Protein AF-A0A7W9WWN2-F1 (afdb_monomer)

Foldseek 3Di:
DDPDPPDDPCDQFQQANAAAAWDQDKDKDKDFPQDDDADADDPPPDVVNCPDDDPNNTMGMHIDADAFFKKWKAQPLVRDIWIFGQARVQFTGTDDLPDPDDPPSPDPDCDPVNVVPHDSSSRNTHHDNCPVRTDDMDMDTDRYRDDPVNVVVVD

Solvent-accessible surface area (backbone atoms only — not comparable to full-atom values): 9653 Å² total; per-residue (Å²): 134,83,81,77,79,79,78,73,77,88,66,81,43,50,44,66,70,72,58,55,49,74,44,73,65,64,41,80,47,75,41,47,53,72,57,73,84,74,62,71,61,52,85,90,58,55,81,96,65,68,84,66,90,61,62,69,76,48,28,40,51,23,72,40,71,48,68,57,27,31,41,37,38,37,35,60,72,76,73,40,79,48,29,24,41,27,23,92,87,32,36,34,37,53,49,69,83,83,51,92,67,78,83,62,82,72,84,70,68,89,46,72,70,54,60,76,72,39,65,69,69,58,19,37,31,52,56,38,64,58,58,90,74,54,73,55,74,48,79,48,79,36,80,56,82,79,49,72,73,56,53,67,76,74,113

Radius of gyration: 18.59 Å; Cα contacts (8 Å, |Δi|>4): 237; chains: 1; bounding box: 48×35×61 Å

Nearest PDB structures (foldseek):
  3duz-assembly1_A  TM=4.432E-01  e=3.559E+00  Autographa californica nucleopolyhedrovirus
  7pkz-assembly1_A  TM=3.801E-01  e=4.889E+00  Rattus norvegicus
  6xgq-assembly1_G  TM=1.688E-01  e=6.716E+00  Bacteriophage sp.

Organism: NCBI:txid765414

InterPro domains:
  IPR046864 Toxin VasX, N-terminal region [PF20249] (13-154)

pLDDT: mean 83.87, std 16.39, range [31.25, 96.06]

Secondary structure (DSSP, 8-state):
-------------TTT---SEEE--EEEEEEESSSS-PPPP-TTTTTTT--S---TTTEEEEEEEPPSEEEEEEETTTTEEEEEEE-TT--EEEE-TT-SS---STT----HHHHHHS-TTGGG-EEETTTTT---EEEEEESSPPPHHHHHTT-

Sequence (155 aa):
MNATASQMPQQNCPFCDKHGLPILPVRYTIARADKGNAPALAAPFGADVTSIDLPAKIARYTMRLLRPGYLYVFDEKRNEWRGYIVNTQSYLYAFDIHAKVSGVVGEKEFNNACKAKNDPYLARCITVTDAANATRVWLGFSDTMWTPAVLQRRG

Structure (mmCIF, N/CA/C/O backbone):
data_AF-A0A7W9WWN2-F1
#
_entry.id   AF-A0A7W9WWN2-F1
#
loop_
_atom_site.group_PDB
_atom_site.id
_atom_site.type_symbol
_atom_site.label_atom_id
_atom_site.label_alt_id
_atom_site.label_comp_id
_atom_site.label_asym_id
_atom_site.label_entity_id
_atom_site.label_seq_id
_atom_site.pdbx_PDB_ins_code
_atom_site.Cartn_x
_atom_site.Cartn_y
_atom_site.Cartn_z
_atom_site.occupancy
_atom_site.B_iso_or_equiv
_atom_site.auth_seq_id
_atom_site.auth_comp_id
_atom_site.auth_asym_id
_atom_site.auth_atom_id
_atom_site.pdbx_PDB_model_num
ATOM 1 N N . MET A 1 1 ? 30.015 13.124 35.549 1.00 32.91 1 MET A N 1
ATOM 2 C CA . MET A 1 1 ? 28.598 13.521 35.418 1.00 32.91 1 MET A CA 1
ATOM 3 C C . MET A 1 1 ? 28.004 12.654 34.321 1.00 32.91 1 MET A C 1
ATOM 5 O O . MET A 1 1 ? 28.332 12.861 33.162 1.00 32.91 1 MET A O 1
ATOM 9 N N . ASN A 1 2 ? 27.258 11.610 34.687 1.00 31.25 2 ASN A N 1
ATOM 10 C CA . ASN A 1 2 ? 26.631 10.708 33.721 1.00 31.25 2 ASN A CA 1
ATOM 11 C C . ASN A 1 2 ? 25.331 11.351 33.244 1.00 31.25 2 ASN A C 1
ATOM 13 O O . ASN A 1 2 ? 24.413 11.532 34.040 1.00 31.25 2 ASN A O 1
ATOM 17 N N . ALA A 1 3 ? 25.267 11.711 31.964 1.00 32.00 3 ALA A N 1
ATOM 18 C CA . ALA A 1 3 ? 24.020 12.101 31.331 1.00 32.00 3 ALA A CA 1
ATOM 19 C C . ALA A 1 3 ? 23.145 10.848 31.203 1.00 32.00 3 ALA A C 1
ATOM 21 O O . ALA A 1 3 ? 23.375 9.989 30.351 1.00 32.00 3 ALA A O 1
ATOM 22 N N . THR A 1 4 ? 22.167 10.71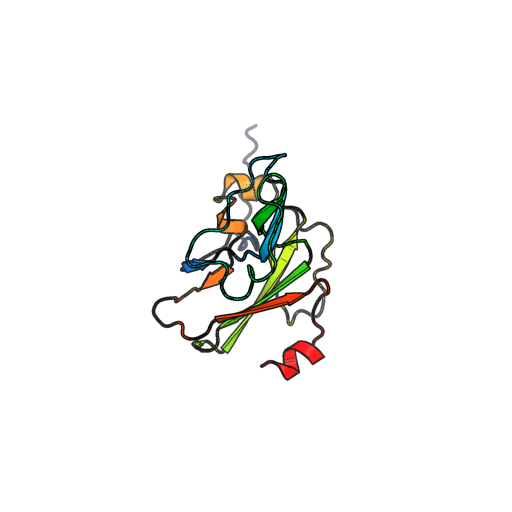9 32.092 1.00 32.41 4 THR A N 1
ATOM 23 C CA . THR A 1 4 ? 21.040 9.809 31.927 1.00 32.41 4 THR A CA 1
ATOM 24 C C . THR A 1 4 ? 20.323 10.190 30.636 1.00 32.41 4 THR A C 1
ATOM 26 O O . THR A 1 4 ? 19.720 11.256 30.535 1.00 32.41 4 THR A O 1
ATOM 29 N N . ALA A 1 5 ? 20.418 9.328 29.623 1.00 35.78 5 ALA A N 1
ATOM 30 C CA . ALA A 1 5 ? 19.579 9.422 28.442 1.00 35.78 5 ALA A CA 1
ATOM 31 C C . ALA A 1 5 ? 18.125 9.254 28.893 1.00 35.78 5 ALA A C 1
ATOM 33 O O . ALA A 1 5 ? 17.700 8.158 29.258 1.00 35.78 5 ALA A O 1
ATOM 34 N N . SER A 1 6 ? 17.382 10.356 28.923 1.00 34.09 6 SER A N 1
ATOM 35 C CA . SER A 1 6 ? 15.959 10.368 29.232 1.00 34.09 6 SER A CA 1
ATOM 36 C C . SER A 1 6 ? 15.227 9.459 28.242 1.00 34.09 6 SER A C 1
ATOM 38 O O . SER A 1 6 ? 15.058 9.806 27.073 1.00 34.09 6 SER A O 1
ATOM 40 N N . GLN A 1 7 ? 14.812 8.274 28.697 1.00 39.44 7 GLN A N 1
ATOM 41 C CA . GLN A 1 7 ? 13.870 7.425 27.976 1.00 39.44 7 GLN A CA 1
ATOM 42 C C . GLN A 1 7 ? 12.564 8.206 27.823 1.00 39.44 7 GLN A C 1
ATOM 44 O O . GLN A 1 7 ? 11.801 8.364 28.773 1.00 39.44 7 GLN A O 1
ATOM 49 N N . MET A 1 8 ? 12.326 8.732 26.619 1.00 33.31 8 MET A N 1
ATOM 50 C CA . MET A 1 8 ? 11.024 9.285 26.266 1.00 33.31 8 MET A CA 1
ATOM 51 C C . MET A 1 8 ? 9.969 8.175 26.413 1.00 33.31 8 MET A C 1
ATOM 53 O O . MET A 1 8 ? 10.198 7.069 25.905 1.00 33.31 8 MET A O 1
ATOM 57 N N . PRO A 1 9 ? 8.833 8.443 27.086 1.00 36.59 9 PRO A N 1
ATOM 58 C CA . PRO A 1 9 ? 7.761 7.471 27.244 1.00 36.59 9 PRO A CA 1
ATOM 59 C C . PRO A 1 9 ? 7.305 6.974 25.872 1.00 36.59 9 PRO A C 1
ATOM 61 O O . PRO A 1 9 ? 7.289 7.727 24.895 1.00 36.59 9 PRO A O 1
ATOM 64 N N . GLN A 1 10 ? 6.992 5.683 25.803 1.00 45.00 10 GLN A N 1
ATOM 65 C CA . GLN A 1 10 ? 6.615 4.938 24.605 1.00 45.00 10 GLN A CA 1
ATOM 66 C C . GLN A 1 10 ? 5.266 5.439 24.066 1.00 45.00 10 GLN A C 1
ATOM 68 O O . GLN A 1 10 ? 4.239 4.800 24.226 1.00 45.00 10 GLN A O 1
ATOM 73 N N . GLN A 1 11 ? 5.266 6.621 23.454 1.00 52.91 11 GLN A N 1
ATOM 74 C CA . GLN A 1 11 ? 4.160 7.096 22.638 1.00 52.91 11 GLN A CA 1
ATOM 75 C C . GLN A 1 11 ? 4.117 6.221 21.384 1.00 52.91 11 GLN A C 1
ATOM 77 O O . GLN A 1 11 ? 5.144 6.079 20.707 1.00 52.91 11 GLN A O 1
ATOM 82 N N . ASN A 1 12 ? 2.967 5.597 21.112 1.00 76.69 12 ASN A N 1
ATOM 83 C CA . ASN A 1 12 ? 2.767 4.692 19.979 1.00 76.69 12 ASN A CA 1
ATOM 84 C C . ASN A 1 12 ? 3.300 5.339 18.697 1.00 76.69 12 ASN A C 1
ATOM 86 O O . ASN A 1 12 ? 2.819 6.379 18.246 1.00 76.69 12 ASN A O 1
ATOM 90 N N . CYS A 1 13 ? 4.358 4.754 18.137 1.00 84.38 13 CYS A N 1
ATOM 91 C CA . CYS A 1 13 ? 5.017 5.305 16.966 1.00 84.38 13 CYS A CA 1
ATOM 92 C C . CYS A 1 13 ? 4.139 5.051 15.731 1.00 84.38 13 CYS A C 1
ATOM 94 O O . CYS A 1 13 ? 3.955 3.887 15.378 1.00 84.38 13 CYS A O 1
ATOM 96 N N . PRO A 1 14 ? 3.692 6.082 14.991 1.00 87.56 14 PRO A N 1
ATOM 97 C CA . PRO A 1 14 ? 2.781 5.887 13.858 1.00 87.56 14 PRO A CA 1
ATOM 98 C C . PRO A 1 14 ? 3.370 5.091 12.681 1.00 87.56 14 PRO A C 1
ATOM 100 O O . PRO A 1 14 ? 2.634 4.672 11.788 1.00 87.56 14 PRO A O 1
ATOM 103 N N . PHE A 1 15 ? 4.691 4.887 12.663 1.00 88.56 15 PHE A N 1
ATOM 104 C CA . PHE A 1 15 ? 5.368 3.991 11.724 1.00 88.56 15 PHE A CA 1
ATOM 105 C C . PHE A 1 15 ? 5.539 2.575 12.267 1.00 88.56 15 PHE A C 1
ATOM 107 O O . PHE A 1 15 ? 5.349 1.609 11.530 1.00 88.56 15 PHE A O 1
ATOM 114 N N . CYS A 1 16 ? 5.969 2.455 13.525 1.00 85.44 16 CYS A N 1
ATOM 115 C CA . CYS A 1 16 ? 6.494 1.202 14.059 1.00 85.44 16 CYS A CA 1
ATOM 116 C C . CYS A 1 16 ? 5.473 0.395 14.855 1.00 85.44 16 CYS A C 1
ATOM 118 O O . CYS A 1 16 ? 5.662 -0.806 15.009 1.00 85.44 16 CYS A O 1
ATOM 120 N N . ASP A 1 17 ? 4.422 1.037 15.356 1.00 85.81 17 ASP A N 1
ATOM 121 C CA . ASP A 1 17 ? 3.392 0.382 16.151 1.00 85.81 17 ASP A CA 1
ATOM 122 C C . ASP A 1 17 ? 2.439 -0.390 15.228 1.00 85.81 17 ASP A C 1
ATOM 124 O O . ASP A 1 17 ? 1.471 0.144 14.683 1.00 85.81 17 ASP A O 1
ATOM 128 N N . LYS A 1 18 ? 2.814 -1.637 14.934 1.00 86.94 18 LYS A N 1
ATOM 129 C CA . LYS A 1 18 ? 2.162 -2.513 13.957 1.00 86.94 18 LYS A CA 1
ATOM 130 C C . LYS A 1 18 ? 1.892 -3.862 14.618 1.00 86.94 18 LYS A C 1
ATOM 132 O O . LYS A 1 18 ? 2.823 -4.540 15.042 1.00 86.94 18 LYS A O 1
ATOM 137 N N . HIS A 1 19 ? 0.624 -4.263 14.662 1.00 88.31 19 HIS A N 1
ATOM 138 C CA . HIS A 1 19 ? 0.176 -5.514 15.282 1.00 88.31 19 HIS A CA 1
ATOM 139 C C . HIS A 1 19 ? -0.790 -6.275 14.377 1.00 88.31 19 HIS A C 1
ATOM 141 O O . HIS A 1 19 ? -1.587 -5.658 13.667 1.00 88.31 19 HIS A O 1
ATOM 147 N N . GLY A 1 20 ? -0.743 -7.606 14.441 1.00 92.19 20 GLY A N 1
ATOM 148 C CA . GLY A 1 20 ? -1.538 -8.506 13.604 1.00 92.19 20 GLY A CA 1
ATOM 149 C C . GLY A 1 20 ? -0.801 -8.949 12.339 1.00 92.19 20 GLY A C 1
ATOM 150 O O . GLY A 1 20 ? 0.427 -8.908 12.283 1.00 92.19 20 GLY A O 1
ATOM 151 N N . LEU A 1 21 ? -1.549 -9.379 11.321 1.00 95.12 21 LEU A N 1
ATOM 152 C CA . LEU A 1 21 ? -0.992 -9.877 10.059 1.00 95.12 21 LEU A CA 1
ATOM 153 C C . LEU A 1 21 ? -0.489 -8.711 9.193 1.00 95.12 21 LEU A C 1
ATOM 155 O O . LEU A 1 21 ? -1.314 -7.896 8.767 1.00 95.12 21 LEU A O 1
ATOM 159 N N . PRO A 1 22 ? 0.817 -8.616 8.887 1.00 94.94 22 PRO A N 1
ATOM 160 C CA . PRO A 1 22 ? 1.321 -7.601 7.975 1.00 94.94 22 PRO A CA 1
ATOM 161 C C . PRO A 1 22 ? 0.953 -7.931 6.526 1.00 94.94 22 PRO A C 1
ATOM 163 O O . PRO A 1 22 ? 1.190 -9.035 6.041 1.00 94.94 22 PRO A O 1
ATOM 166 N N . ILE A 1 23 ? 0.433 -6.937 5.811 1.00 95.44 23 ILE A N 1
ATOM 167 C CA . ILE A 1 23 ? 0.220 -6.985 4.363 1.00 95.44 23 ILE A CA 1
ATOM 168 C C . ILE A 1 23 ? 1.055 -5.867 3.754 1.00 95.44 23 ILE A C 1
ATOM 170 O O . ILE A 1 23 ? 0.906 -4.708 4.144 1.00 95.44 23 ILE A O 1
ATOM 174 N N . LEU A 1 24 ? 1.924 -6.211 2.801 1.00 95.62 24 LEU A N 1
ATOM 175 C CA . LEU A 1 24 ? 2.737 -5.254 2.056 1.00 95.62 24 LEU A CA 1
ATOM 176 C C . LEU A 1 24 ? 1.970 -4.785 0.810 1.00 95.62 24 LEU A C 1
ATOM 178 O O . LEU A 1 24 ? 1.864 -5.549 -0.153 1.00 95.62 24 LEU A O 1
ATOM 182 N N . PRO A 1 25 ? 1.453 -3.544 0.771 1.00 95.62 25 PRO A N 1
ATOM 183 C CA . PRO A 1 25 ? 0.774 -3.045 -0.411 1.00 95.62 25 PRO A CA 1
ATOM 184 C C . PRO A 1 25 ? 1.799 -2.744 -1.505 1.00 95.62 25 PRO A C 1
ATOM 186 O O . PRO A 1 25 ? 2.770 -2.009 -1.304 1.00 95.62 25 PRO A O 1
ATOM 189 N N . VAL A 1 26 ? 1.560 -3.289 -2.690 1.00 94.56 26 VAL A N 1
ATOM 190 C CA . VAL A 1 26 ? 2.387 -3.078 -3.879 1.00 94.56 26 VAL A CA 1
ATOM 191 C C . VAL A 1 26 ? 1.511 -2.701 -5.063 1.00 94.56 26 VAL A C 1
ATOM 193 O O . VAL A 1 26 ? 0.299 -2.903 -5.056 1.00 94.56 26 VAL A O 1
ATOM 196 N N . ARG A 1 27 ? 2.130 -2.134 -6.095 1.00 93.50 27 ARG A N 1
ATOM 197 C CA . ARG A 1 27 ? 1.467 -1.787 -7.353 1.00 93.50 27 ARG A CA 1
ATOM 198 C C . ARG A 1 27 ? 2.169 -2.434 -8.532 1.00 93.50 27 ARG A C 1
ATOM 200 O O . ARG A 1 27 ? 3.399 -2.502 -8.564 1.00 93.50 27 ARG A O 1
ATOM 207 N N . TYR A 1 28 ? 1.388 -2.828 -9.525 1.00 94.94 28 TYR A N 1
ATOM 208 C CA . TYR A 1 28 ? 1.913 -3.290 -10.799 1.00 94.94 28 TYR A CA 1
ATOM 209 C C . TYR A 1 28 ? 2.611 -2.166 -11.563 1.00 94.94 28 TYR A C 1
ATOM 211 O O . TYR A 1 28 ? 2.216 -0.998 -11.507 1.00 94.94 28 TYR A O 1
ATOM 219 N N . THR A 1 29 ? 3.680 -2.519 -12.270 1.00 94.25 29 THR A N 1
ATOM 220 C CA . THR A 1 29 ? 4.418 -1.598 -13.132 1.00 94.25 29 THR A CA 1
ATOM 221 C C . THR A 1 29 ? 5.267 -2.357 -14.153 1.00 94.25 29 THR A C 1
ATOM 223 O O . THR A 1 29 ? 5.353 -3.584 -14.125 1.00 94.25 29 THR A O 1
ATOM 226 N N . ILE A 1 30 ? 5.932 -1.610 -15.030 1.00 94.81 30 ILE A N 1
ATOM 227 C CA . ILE A 1 30 ? 6.917 -2.121 -15.978 1.00 94.81 30 ILE A CA 1
ATOM 228 C C . ILE A 1 30 ? 8.295 -1.648 -15.518 1.00 94.81 30 ILE A C 1
ATOM 230 O O . ILE A 1 30 ? 8.487 -0.483 -15.161 1.00 94.81 30 ILE A O 1
ATOM 234 N N . ALA A 1 31 ? 9.266 -2.552 -15.523 1.00 94.94 31 ALA A N 1
ATOM 235 C CA . ALA A 1 31 ? 10.665 -2.229 -15.298 1.00 94.94 31 ALA A CA 1
ATOM 236 C C . ALA A 1 31 ? 11.501 -2.600 -16.516 1.00 94.94 31 ALA A C 1
ATOM 238 O O . ALA A 1 31 ? 11.151 -3.493 -17.291 1.00 94.94 31 ALA A O 1
ATOM 239 N N . ARG A 1 32 ? 12.639 -1.919 -16.654 1.00 94.69 32 ARG A N 1
ATOM 240 C CA . ARG A 1 32 ? 13.650 -2.315 -17.623 1.00 94.69 32 ARG A CA 1
ATOM 241 C C . ARG A 1 32 ? 14.224 -3.672 -17.233 1.00 94.69 32 ARG A C 1
ATOM 243 O O . ARG A 1 32 ? 14.633 -3.865 -16.093 1.00 94.69 32 ARG A O 1
ATOM 250 N N . ALA A 1 33 ? 14.229 -4.600 -18.181 1.00 91.31 33 ALA A N 1
ATOM 251 C CA . ALA A 1 33 ? 14.814 -5.928 -18.021 1.00 91.31 33 ALA A CA 1
ATOM 252 C C . ALA A 1 33 ? 16.323 -5.932 -18.314 1.00 91.31 33 ALA A C 1
ATOM 254 O O . ALA A 1 33 ? 17.031 -6.808 -17.828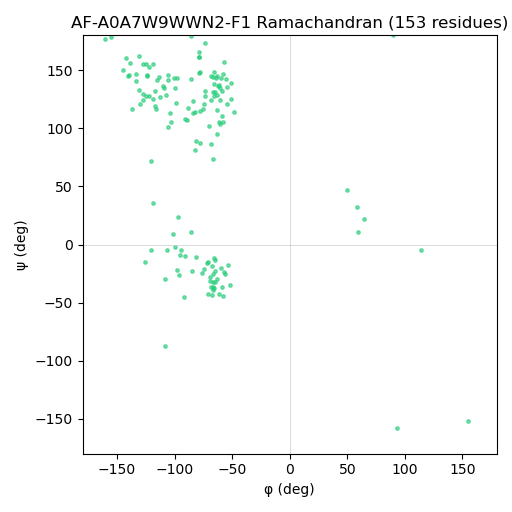 1.00 91.31 33 ALA A O 1
ATOM 255 N N . ASP A 1 34 ? 16.794 -4.949 -19.084 1.00 93.19 34 ASP A N 1
ATOM 256 C CA . ASP A 1 34 ? 18.188 -4.774 -19.500 1.00 93.19 34 ASP A CA 1
ATOM 257 C C . ASP A 1 34 ? 18.978 -3.811 -18.598 1.00 93.19 34 ASP A C 1
ATOM 259 O O . ASP A 1 34 ? 20.194 -3.682 -18.731 1.00 93.19 34 ASP A O 1
ATOM 263 N N . LYS A 1 35 ? 18.292 -3.108 -17.687 1.00 87.50 35 LYS A N 1
ATOM 264 C CA . LYS A 1 35 ? 18.895 -2.186 -16.721 1.00 87.50 35 LYS A CA 1
ATOM 265 C C . LYS A 1 35 ? 18.266 -2.359 -15.343 1.00 87.50 35 LYS A C 1
ATOM 267 O O . LYS A 1 35 ? 17.096 -2.037 -15.143 1.00 87.50 35 LYS A O 1
ATOM 272 N N . GLY A 1 36 ? 19.088 -2.777 -14.384 1.00 85.25 36 GLY A N 1
ATOM 273 C CA . GLY A 1 36 ? 18.695 -2.982 -12.991 1.00 85.25 36 GLY A CA 1
ATOM 274 C C . GLY A 1 36 ? 18.185 -4.394 -12.701 1.00 85.25 36 GLY A C 1
ATOM 275 O O . GLY A 1 36 ? 18.118 -5.247 -13.579 1.00 85.25 36 GLY A O 1
ATOM 276 N N . ASN A 1 37 ? 17.817 -4.623 -11.439 1.00 88.06 37 ASN A N 1
ATOM 277 C CA . ASN A 1 37 ? 17.527 -5.957 -10.901 1.00 88.06 37 ASN A CA 1
ATOM 278 C C . ASN A 1 37 ? 16.083 -6.074 -10.395 1.00 88.06 37 ASN A C 1
ATOM 280 O O . ASN A 1 37 ? 15.822 -6.713 -9.379 1.00 88.06 37 ASN A O 1
ATOM 284 N N . ALA A 1 38 ? 15.133 -5.415 -11.066 1.00 91.25 38 ALA A N 1
ATOM 285 C CA . ALA A 1 38 ? 13.730 -5.539 -10.690 1.00 91.25 38 ALA A CA 1
ATOM 286 C C . ALA A 1 38 ? 13.263 -6.996 -10.889 1.00 91.25 38 ALA A C 1
ATOM 288 O O . ALA A 1 38 ? 13.474 -7.558 -11.977 1.00 91.25 38 ALA A O 1
ATOM 289 N N . PRO A 1 39 ? 12.636 -7.614 -9.871 1.00 92.06 39 PRO A N 1
ATOM 290 C CA . PRO A 1 39 ? 12.175 -8.992 -9.972 1.00 92.06 39 PRO A CA 1
ATOM 291 C C . PRO A 1 39 ? 11.115 -9.106 -11.066 1.00 92.06 39 PRO A C 1
ATOM 293 O O . PRO A 1 39 ? 10.332 -8.179 -11.283 1.00 92.06 39 PRO A O 1
ATOM 296 N N . ALA A 1 40 ? 11.090 -10.230 -11.774 1.00 92.31 40 ALA A N 1
ATOM 297 C CA . ALA A 1 40 ? 9.987 -10.512 -12.680 1.00 92.31 40 ALA A CA 1
ATOM 298 C C . ALA A 1 40 ? 8.692 -10.696 -11.878 1.00 92.31 40 ALA A C 1
ATOM 300 O O . ALA A 1 40 ? 8.718 -11.164 -10.738 1.00 92.31 40 ALA A O 1
ATOM 301 N N . LEU A 1 41 ? 7.565 -10.316 -12.474 1.00 94.25 41 LEU A N 1
ATOM 302 C CA . LEU A 1 41 ? 6.264 -10.657 -11.921 1.00 94.25 41 LEU A CA 1
ATOM 303 C C . LEU A 1 41 ? 6.114 -12.183 -11.864 1.00 94.25 41 LEU A C 1
ATOM 305 O O . LEU A 1 41 ? 6.449 -12.871 -12.825 1.00 94.25 41 LEU A O 1
ATOM 309 N N . ALA A 1 42 ? 5.627 -12.696 -10.738 1.00 90.75 42 ALA A N 1
ATOM 310 C CA . ALA A 1 42 ? 5.456 -14.124 -10.501 1.00 90.75 42 ALA A CA 1
ATOM 311 C C . ALA A 1 42 ? 4.023 -14.424 -10.047 1.00 90.75 42 ALA A C 1
ATOM 313 O O . ALA A 1 42 ? 3.354 -13.557 -9.482 1.00 90.75 42 ALA A O 1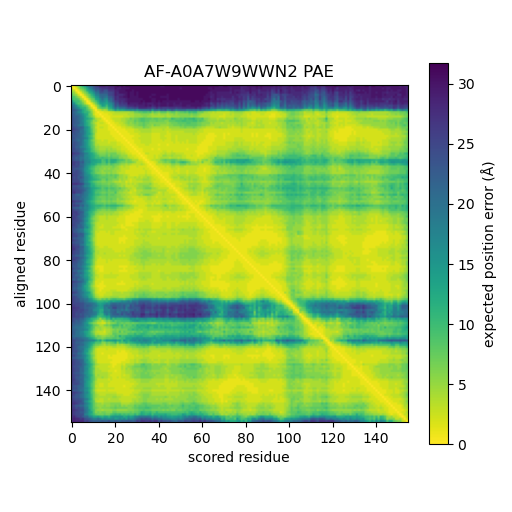
ATOM 314 N N . ALA A 1 43 ? 3.568 -15.657 -10.270 1.00 87.00 43 ALA A N 1
ATOM 315 C CA . ALA A 1 43 ? 2.256 -16.113 -9.821 1.00 87.00 43 ALA A CA 1
ATOM 316 C C . ALA A 1 43 ? 2.101 -15.977 -8.285 1.00 87.00 43 ALA A C 1
ATOM 318 O O . ALA A 1 43 ? 3.086 -16.141 -7.561 1.00 87.00 43 ALA A O 1
ATOM 319 N N . PRO A 1 44 ? 0.889 -15.688 -7.770 1.00 90.62 44 PRO A N 1
ATOM 320 C CA . PRO A 1 44 ? -0.379 -15.547 -8.497 1.00 90.62 44 PRO A CA 1
ATOM 321 C C . PRO A 1 44 ? -0.626 -14.137 -9.074 1.00 90.62 44 PRO A C 1
ATOM 323 O O . PRO A 1 44 ? -1.734 -13.832 -9.507 1.00 90.62 44 PRO A O 1
ATOM 326 N N . PHE A 1 45 ? 0.371 -13.250 -9.065 1.00 90.50 45 PHE A N 1
ATOM 327 C CA . PHE A 1 45 ? 0.209 -11.869 -9.518 1.00 90.50 45 PHE A CA 1
ATOM 328 C C . PHE A 1 45 ? 0.205 -11.761 -11.051 1.00 90.50 45 PHE A C 1
ATOM 330 O O . PHE A 1 45 ? 0.901 -12.507 -11.737 1.00 90.50 45 PHE A O 1
ATOM 337 N N . GLY A 1 46 ? -0.534 -10.784 -11.587 1.00 88.25 46 GLY A N 1
ATOM 338 C CA . GLY A 1 46 ? -0.556 -10.462 -13.022 1.00 88.25 46 GLY A CA 1
ATOM 339 C C . GLY A 1 46 ? -1.871 -10.711 -13.752 1.00 88.25 46 GLY A C 1
ATOM 340 O O . GLY A 1 46 ? -1.974 -10.320 -14.915 1.00 88.25 46 GLY A O 1
ATOM 341 N N . ALA A 1 47 ? -2.875 -11.286 -13.080 1.00 88.50 47 ALA A N 1
ATOM 342 C CA . ALA A 1 47 ? -4.229 -11.399 -13.621 1.00 88.50 47 ALA A CA 1
ATOM 343 C C . ALA A 1 47 ? -4.723 -10.030 -14.118 1.00 88.50 47 ALA A C 1
ATOM 345 O O . ALA A 1 47 ? -4.643 -9.046 -13.385 1.00 88.50 47 ALA A O 1
ATOM 346 N N . ASP A 1 48 ? -5.151 -9.973 -15.380 1.00 87.06 48 ASP A N 1
ATOM 347 C CA . ASP A 1 48 ? -5.630 -8.772 -16.085 1.00 87.06 48 ASP A CA 1
ATOM 348 C C . ASP A 1 48 ? -4.627 -7.605 -16.201 1.00 87.06 48 ASP A C 1
ATOM 350 O O . ASP A 1 48 ? -4.986 -6.506 -16.624 1.00 87.06 48 ASP A O 1
ATOM 354 N N . VAL A 1 49 ? -3.349 -7.826 -15.874 1.00 87.25 49 VAL A N 1
ATOM 355 C CA . VAL A 1 49 ? -2.294 -6.796 -15.935 1.00 87.25 49 VAL A CA 1
ATOM 356 C C . VAL A 1 49 ? -1.310 -7.036 -17.074 1.00 87.25 49 VAL A C 1
ATOM 358 O O . VAL A 1 49 ? -0.748 -6.085 -17.617 1.00 87.25 49 VAL A O 1
ATOM 361 N N . THR A 1 50 ? -1.089 -8.296 -17.447 1.00 88.94 50 THR A N 1
ATOM 362 C CA . THR A 1 50 ? -0.074 -8.686 -18.436 1.00 88.94 50 THR A CA 1
ATOM 363 C C . THR A 1 50 ? -0.641 -8.882 -19.841 1.00 88.94 50 THR A C 1
ATOM 365 O O . THR A 1 50 ? -0.066 -9.621 -20.630 1.00 88.94 50 THR A O 1
ATOM 368 N N . SER A 1 51 ? -1.780 -8.259 -20.152 1.00 88.00 51 SER A N 1
ATOM 369 C CA . SER A 1 51 ? -2.447 -8.374 -21.457 1.00 88.00 51 SER A CA 1
ATOM 370 C C . SER A 1 51 ? -1.725 -7.638 -22.589 1.00 88.00 51 SER A C 1
ATOM 372 O O . SER A 1 51 ? -2.019 -7.885 -23.755 1.00 88.00 51 SER A O 1
ATOM 374 N N . ILE A 1 52 ? -0.798 -6.733 -22.264 1.00 90.69 52 ILE A N 1
ATOM 375 C CA . ILE A 1 52 ? 0.007 -6.006 -23.248 1.00 90.69 52 ILE A CA 1
ATOM 376 C C . ILE A 1 52 ? 1.368 -6.694 -23.365 1.00 90.69 52 ILE A C 1
ATOM 378 O O . ILE A 1 52 ? 2.120 -6.777 -22.392 1.00 90.69 52 ILE A O 1
ATOM 382 N N . ASP A 1 53 ? 1.709 -7.140 -24.571 1.00 92.50 53 ASP A N 1
ATOM 383 C CA . ASP A 1 53 ? 3.015 -7.733 -24.839 1.00 92.50 53 ASP A CA 1
ATOM 384 C C . ASP A 1 53 ? 4.135 -6.705 -24.669 1.00 92.50 53 ASP A C 1
ATOM 386 O O . ASP A 1 53 ? 4.102 -5.594 -25.207 1.00 92.50 53 ASP A O 1
ATOM 390 N N . LEU A 1 54 ? 5.169 -7.095 -23.925 1.00 94.06 54 LEU A N 1
ATOM 391 C CA . LEU A 1 54 ? 6.354 -6.276 -23.715 1.00 94.06 54 LEU A CA 1
ATOM 392 C C . LEU A 1 54 ? 7.530 -6.823 -24.527 1.00 94.06 54 LEU A C 1
ATOM 394 O O . LEU A 1 54 ? 7.706 -8.040 -24.615 1.00 94.06 54 LEU A O 1
ATOM 398 N N . PRO A 1 55 ? 8.421 -5.956 -25.041 1.00 94.88 55 PRO A N 1
ATOM 399 C CA . PRO A 1 55 ? 9.686 -6.398 -25.611 1.00 94.88 55 PRO A CA 1
ATOM 400 C C . PRO A 1 55 ? 10.562 -7.073 -24.539 1.00 94.88 55 PRO A C 1
ATOM 402 O O . PRO A 1 55 ? 11.307 -6.407 -23.816 1.00 94.88 55 PRO A O 1
ATOM 405 N N . ALA A 1 56 ? 10.495 -8.405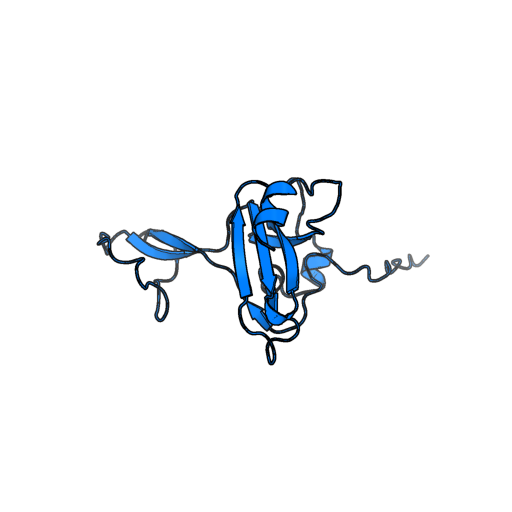 -24.445 1.00 88.38 56 ALA A N 1
ATOM 406 C CA . ALA A 1 56 ? 11.048 -9.193 -23.333 1.00 88.38 56 ALA A CA 1
ATOM 407 C C . ALA A 1 56 ? 12.552 -8.976 -23.072 1.00 88.38 56 ALA A C 1
ATOM 409 O O . ALA A 1 56 ? 13.025 -9.146 -21.949 1.00 88.38 56 ALA A O 1
ATOM 410 N N . LYS A 1 57 ? 13.311 -8.559 -24.097 1.00 91.44 57 LYS A N 1
ATOM 411 C CA . LYS A 1 57 ? 14.743 -8.240 -23.973 1.00 91.44 57 LYS A CA 1
ATOM 412 C C . LYS A 1 57 ? 15.019 -6.975 -23.155 1.00 91.44 57 LYS A C 1
ATOM 414 O O . LYS A 1 57 ? 16.091 -6.870 -22.573 1.00 91.44 57 LYS A O 1
ATOM 419 N N . ILE A 1 58 ? 14.091 -6.017 -23.121 1.00 94.94 58 ILE A N 1
ATOM 420 C CA . ILE A 1 58 ? 14.310 -4.692 -22.513 1.00 94.94 58 ILE A CA 1
ATOM 421 C C . ILE A 1 58 ? 13.266 -4.314 -21.464 1.00 94.94 58 ILE A C 1
ATOM 423 O O . ILE A 1 58 ? 13.517 -3.407 -20.675 1.00 94.94 58 ILE A O 1
ATOM 427 N N . ALA A 1 59 ? 12.125 -5.001 -21.398 1.00 95.38 59 ALA A N 1
ATOM 428 C CA . ALA A 1 59 ? 11.039 -4.685 -20.477 1.00 95.38 59 ALA A CA 1
ATOM 429 C C . ALA A 1 59 ? 10.419 -5.951 -19.873 1.00 95.38 59 ALA A C 1
ATOM 431 O O . ALA A 1 59 ? 10.318 -6.985 -20.528 1.00 95.38 59 ALA A O 1
ATOM 432 N N . ARG A 1 60 ? 9.990 -5.852 -18.612 1.00 94.75 60 ARG A N 1
ATOM 433 C CA . ARG A 1 60 ? 9.212 -6.886 -17.921 1.00 94.75 60 ARG A CA 1
ATOM 434 C C . ARG A 1 60 ? 8.203 -6.257 -16.970 1.00 94.75 60 ARG A C 1
ATOM 436 O O . ARG A 1 60 ? 8.467 -5.198 -16.393 1.00 94.75 60 ARG A O 1
ATOM 443 N N . TYR A 1 61 ? 7.085 -6.938 -16.759 1.00 96.06 61 TYR A N 1
ATOM 444 C CA . TYR A 1 61 ? 6.183 -6.611 -15.664 1.00 96.06 61 TYR A CA 1
ATOM 445 C C . TYR A 1 61 ? 6.827 -6.938 -14.318 1.00 96.06 61 TYR A C 1
ATOM 447 O O . TYR A 1 61 ? 7.588 -7.899 -14.184 1.00 96.06 61 TYR A O 1
ATOM 455 N N . THR A 1 62 ? 6.524 -6.118 -13.320 1.00 95.69 62 THR A N 1
ATOM 456 C CA . THR A 1 62 ? 6.998 -6.272 -11.945 1.00 95.69 62 THR A CA 1
ATOM 457 C C . THR A 1 62 ? 6.034 -5.589 -10.974 1.00 95.69 62 THR A C 1
ATOM 459 O O . THR A 1 62 ? 5.051 -4.960 -11.377 1.00 95.69 62 THR A O 1
ATOM 462 N N . MET A 1 63 ? 6.338 -5.676 -9.684 1.00 95.25 63 MET A N 1
ATOM 463 C CA . MET A 1 63 ? 5.662 -4.936 -8.627 1.00 95.25 63 MET A CA 1
ATOM 464 C C . MET A 1 63 ? 6.620 -3.926 -7.999 1.00 95.25 63 MET A C 1
ATOM 466 O O . MET A 1 63 ? 7.816 -4.175 -7.854 1.00 95.25 63 MET A O 1
ATOM 470 N N . ARG A 1 64 ? 6.093 -2.766 -7.612 1.00 93.50 64 ARG A N 1
ATOM 471 C CA . ARG A 1 64 ? 6.827 -1.749 -6.853 1.00 93.50 64 ARG A CA 1
ATOM 472 C C . ARG A 1 64 ? 6.088 -1.396 -5.579 1.00 93.50 64 ARG A C 1
ATOM 474 O O . ARG A 1 64 ? 4.864 -1.482 -5.512 1.00 93.50 64 ARG A O 1
ATOM 481 N N . LEU A 1 65 ? 6.852 -0.912 -4.609 1.00 94.75 65 LEU A N 1
ATOM 482 C CA . LEU A 1 65 ? 6.304 -0.243 -3.440 1.00 94.75 65 LEU A CA 1
ATOM 483 C C . LEU A 1 65 ? 5.444 0.963 -3.855 1.00 94.75 65 LEU A C 1
ATOM 485 O O . LEU A 1 65 ? 5.588 1.527 -4.954 1.00 94.75 65 LEU A O 1
ATOM 489 N N . LEU A 1 66 ? 4.530 1.346 -2.965 1.00 95.00 66 LEU A N 1
ATOM 490 C CA . LEU A 1 66 ? 3.667 2.503 -3.169 1.00 95.00 66 LEU A CA 1
ATOM 491 C C . LEU A 1 66 ? 4.491 3.786 -3.344 1.00 95.00 66 LEU A C 1
ATOM 493 O O . LEU A 1 66 ? 5.528 3.982 -2.710 1.00 95.00 66 LEU A O 1
ATOM 497 N N . ARG A 1 67 ? 4.015 4.664 -4.228 1.00 93.31 67 ARG A N 1
ATOM 498 C CA . ARG A 1 67 ? 4.556 6.021 -4.381 1.00 93.31 67 ARG A CA 1
ATOM 499 C C . ARG A 1 67 ? 4.021 6.934 -3.266 1.00 93.31 67 ARG A C 1
ATOM 501 O O . ARG A 1 67 ? 3.013 6.567 -2.661 1.00 93.31 67 ARG A O 1
ATOM 508 N N . PRO A 1 68 ? 4.619 8.119 -3.049 1.00 94.19 68 PRO A N 1
ATOM 509 C CA . PRO A 1 68 ? 4.071 9.107 -2.129 1.00 94.19 68 PRO A CA 1
ATOM 510 C C . PRO A 1 68 ? 2.596 9.411 -2.383 1.00 94.19 68 PRO A C 1
ATOM 512 O O . PRO A 1 68 ? 2.175 9.502 -3.540 1.00 94.19 68 PRO A O 1
ATOM 515 N N . GLY A 1 69 ? 1.831 9.548 -1.304 1.00 93.69 69 GLY A N 1
ATOM 516 C CA . GLY A 1 69 ? 0.385 9.750 -1.344 1.00 93.69 69 GLY A CA 1
ATOM 517 C C . GLY A 1 69 ? -0.286 9.273 -0.059 1.00 93.69 69 GLY A C 1
ATOM 518 O O . GLY A 1 69 ? 0.335 9.255 1.003 1.00 93.69 69 GLY A O 1
ATOM 519 N N . TYR A 1 70 ? -1.542 8.857 -0.172 1.00 94.00 70 TYR A N 1
ATOM 520 C CA . TYR A 1 70 ? -2.393 8.441 0.935 1.00 94.00 70 TYR A CA 1
ATOM 521 C C . TYR A 1 70 ? -2.984 7.063 0.650 1.00 94.00 70 TYR A C 1
ATOM 523 O O . TYR A 1 70 ? -3.545 6.823 -0.420 1.00 94.00 70 TYR A O 1
ATOM 531 N N . LEU A 1 71 ? -2.857 6.155 1.613 1.00 95.81 71 LEU A N 1
ATOM 532 C CA . LEU A 1 71 ? -3.474 4.835 1.588 1.00 95.81 71 LEU A CA 1
ATOM 533 C C . LEU A 1 71 ? -4.543 4.766 2.679 1.00 95.81 71 LEU A C 1
ATOM 535 O O . LEU A 1 71 ? -4.262 5.015 3.848 1.00 95.81 71 LEU A O 1
ATOM 539 N N . TYR A 1 72 ? -5.746 4.375 2.290 1.00 95.25 72 TYR A N 1
ATOM 540 C CA . TYR A 1 72 ? -6.887 4.150 3.162 1.00 95.25 72 TYR A CA 1
ATOM 541 C C . TYR A 1 72 ? -7.183 2.659 3.222 1.00 95.25 72 TYR A C 1
ATOM 543 O O . TYR A 1 72 ? -7.162 1.977 2.195 1.00 95.25 72 TYR A O 1
ATOM 551 N N . VAL A 1 73 ? -7.451 2.163 4.424 1.00 95.25 73 VAL A N 1
ATOM 552 C CA . VAL A 1 73 ? -7.801 0.768 4.682 1.00 95.25 73 VAL A CA 1
ATOM 553 C C . VAL A 1 73 ? -9.121 0.739 5.430 1.00 95.25 73 VAL A C 1
ATOM 555 O O . VAL A 1 73 ? -9.244 1.402 6.458 1.00 95.25 73 VAL A O 1
ATOM 558 N N . PHE A 1 74 ? -10.078 -0.036 4.935 1.00 94.00 74 PHE A N 1
ATOM 559 C CA . PHE A 1 74 ? -11.336 -0.296 5.623 1.00 94.00 74 PHE A CA 1
ATOM 560 C C . PHE A 1 74 ? -11.446 -1.781 5.953 1.00 94.00 74 PHE A C 1
ATOM 562 O O . PHE A 1 74 ? -11.421 -2.624 5.054 1.00 94.00 74 PHE A O 1
ATOM 569 N N . ASP A 1 75 ? -11.535 -2.093 7.242 1.00 94.12 75 ASP A N 1
ATOM 570 C CA . ASP A 1 75 ? -11.839 -3.430 7.740 1.00 94.12 75 ASP A CA 1
ATOM 571 C C . ASP A 1 75 ? -13.353 -3.549 7.916 1.00 94.12 75 ASP A C 1
ATOM 573 O O . ASP A 1 75 ? -13.937 -2.950 8.822 1.00 94.12 75 ASP A O 1
ATOM 577 N N . GLU A 1 76 ? -13.992 -4.311 7.032 1.00 93.69 76 GLU A N 1
ATOM 578 C CA . GLU A 1 76 ? -15.448 -4.401 6.982 1.00 93.69 76 GLU A CA 1
ATOM 579 C C . GLU A 1 76 ? -16.033 -5.112 8.204 1.00 93.69 76 GLU A C 1
ATOM 581 O O . GLU A 1 76 ? -17.082 -4.718 8.708 1.00 93.69 76 GLU A O 1
ATOM 586 N N . LYS A 1 77 ? -15.351 -6.143 8.721 1.00 94.12 77 LYS A N 1
ATOM 587 C CA . LYS A 1 77 ? -15.845 -6.901 9.876 1.00 94.12 77 LYS A CA 1
ATOM 588 C C . LYS A 1 77 ? -15.888 -6.030 11.126 1.00 94.12 77 LYS A C 1
ATOM 590 O O . LYS A 1 77 ? -16.790 -6.180 11.950 1.00 94.12 77 LYS A O 1
ATOM 595 N N . ARG A 1 78 ? -14.891 -5.158 11.270 1.00 90.88 78 ARG A N 1
ATOM 596 C CA . ARG A 1 78 ? -14.734 -4.257 12.415 1.00 90.88 78 ARG A CA 1
ATOM 597 C C . ARG A 1 78 ? -15.410 -2.903 12.207 1.00 90.88 78 ARG A C 1
ATOM 599 O O . ARG A 1 78 ? -15.508 -2.144 13.165 1.00 90.88 78 ARG A O 1
ATOM 606 N N . ASN A 1 79 ? -15.869 -2.618 10.987 1.00 90.94 79 ASN A N 1
ATOM 607 C CA . ASN A 1 79 ? -16.343 -1.304 10.560 1.00 90.94 79 ASN A CA 1
ATOM 608 C C . ASN A 1 79 ? -15.336 -0.191 10.913 1.00 90.94 79 ASN A C 1
ATOM 610 O O . ASN A 1 79 ? -15.683 0.830 11.505 1.00 90.94 79 ASN A O 1
ATOM 614 N N . GLU A 1 80 ? -14.061 -0.433 10.606 1.00 89.94 80 GLU A N 1
ATOM 615 C CA . GLU A 1 80 ? -12.950 0.401 11.064 1.00 89.94 80 GLU A CA 1
ATOM 616 C C . GLU A 1 80 ? -12.150 0.937 9.878 1.00 89.94 80 GLU A C 1
ATOM 618 O O . GLU A 1 80 ? -11.676 0.179 9.028 1.00 89.94 80 GLU A O 1
ATOM 623 N N . TRP A 1 81 ? -11.955 2.254 9.851 1.00 90.94 81 TRP A N 1
ATOM 624 C CA . TRP A 1 81 ? -11.098 2.910 8.876 1.00 90.94 81 TRP A CA 1
ATOM 625 C C . TRP A 1 81 ? -9.729 3.255 9.455 1.00 90.94 81 TRP A C 1
ATOM 627 O O . TRP A 1 81 ? -9.606 3.713 10.589 1.00 90.94 81 TRP A O 1
ATOM 637 N N . ARG A 1 82 ? -8.693 3.121 8.626 1.00 91.94 82 ARG A N 1
ATOM 638 C CA . ARG A 1 82 ? -7.325 3.555 8.925 1.00 91.94 82 ARG A CA 1
ATOM 639 C C . ARG A 1 82 ? -6.732 4.317 7.749 1.00 91.94 82 ARG A C 1
ATOM 641 O O . ARG A 1 82 ? -6.934 3.945 6.594 1.00 91.94 82 ARG A O 1
ATOM 648 N N . GLY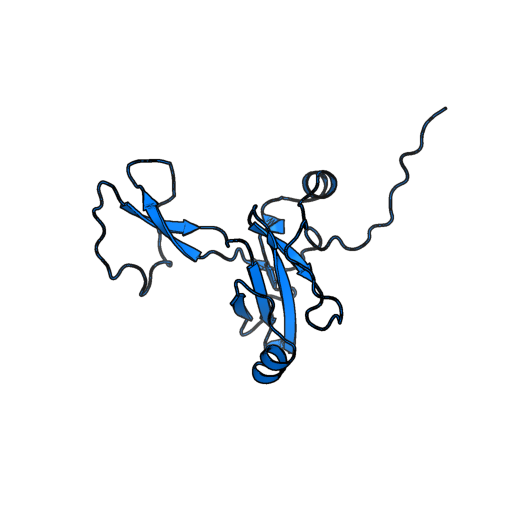 A 1 83 ? -5.982 5.372 8.054 1.00 92.81 83 GLY A N 1
ATOM 649 C CA . GLY A 1 83 ? -5.280 6.195 7.075 1.00 92.81 83 GLY A CA 1
ATOM 650 C C . GLY A 1 83 ? -3.772 6.104 7.236 1.00 92.81 83 GLY A C 1
ATOM 651 O O . GLY A 1 83 ? -3.254 6.076 8.353 1.00 92.81 83 GLY A O 1
ATOM 652 N N . TYR A 1 84 ? -3.063 6.095 6.111 1.00 93.81 84 TYR A N 1
ATOM 653 C CA . TYR A 1 84 ? -1.609 6.141 6.062 1.00 93.81 84 TYR A CA 1
ATOM 654 C C . TYR A 1 84 ? -1.123 7.200 5.076 1.00 93.81 84 TYR A C 1
ATOM 656 O O . TYR A 1 84 ? -1.573 7.235 3.932 1.00 93.81 84 TYR A O 1
ATOM 664 N N . ILE A 1 85 ? -0.156 8.015 5.490 1.00 93.31 85 ILE A N 1
ATOM 665 C CA . ILE A 1 85 ? 0.667 8.803 4.569 1.00 93.31 85 ILE A CA 1
ATOM 666 C C . ILE A 1 85 ? 1.796 7.892 4.090 1.00 93.31 85 ILE A C 1
ATOM 668 O O . ILE A 1 85 ? 2.551 7.348 4.900 1.00 93.31 85 ILE A O 1
ATOM 672 N N . VAL A 1 86 ? 1.912 7.732 2.774 1.00 94.19 86 VAL A N 1
ATOM 673 C CA . VAL A 1 86 ? 3.034 7.051 2.129 1.00 94.19 86 VAL A CA 1
ATOM 674 C C . VAL A 1 86 ? 4.118 8.089 1.871 1.00 94.19 86 VAL A C 1
ATOM 676 O O . VAL A 1 86 ? 3.895 9.036 1.115 1.00 94.19 86 VAL A O 1
ATOM 679 N N . ASN A 1 87 ? 5.291 7.935 2.482 1.00 90.88 87 ASN A N 1
ATOM 680 C CA . ASN A 1 87 ? 6.405 8.855 2.238 1.00 90.88 87 ASN A CA 1
ATOM 681 C C . ASN A 1 87 ? 7.244 8.456 1.006 1.00 90.88 87 ASN A C 1
ATOM 683 O O . ASN A 1 87 ? 6.986 7.451 0.339 1.00 90.88 87 ASN A O 1
ATOM 687 N N . THR A 1 88 ? 8.277 9.242 0.694 1.00 90.50 88 THR A N 1
ATOM 688 C CA . THR A 1 88 ? 9.194 9.032 -0.450 1.00 90.50 88 THR A CA 1
ATOM 689 C C . THR A 1 88 ? 9.950 7.707 -0.416 1.00 90.50 88 THR A C 1
ATOM 691 O O . THR A 1 88 ? 10.389 7.228 -1.458 1.00 90.50 88 THR A O 1
ATOM 694 N N . GLN A 1 89 ? 10.057 7.083 0.755 1.00 89.19 89 GLN A N 1
ATOM 695 C CA . GLN A 1 89 ? 10.703 5.786 0.963 1.00 89.19 89 GLN A CA 1
ATOM 696 C C . GLN A 1 89 ? 9.691 4.629 1.087 1.00 89.19 89 GLN A C 1
ATOM 698 O O . GLN A 1 89 ? 10.072 3.497 1.421 1.00 89.19 89 GLN A O 1
ATOM 703 N N . SER A 1 90 ? 8.414 4.920 0.813 1.00 91.88 90 SER A N 1
ATOM 704 C CA . SER A 1 90 ? 7.267 4.013 0.890 1.00 91.88 90 SER A CA 1
ATOM 705 C C . SER A 1 90 ? 6.935 3.503 2.297 1.00 91.88 90 SER A C 1
ATOM 707 O O . SER A 1 90 ? 6.293 2.463 2.428 1.00 91.88 90 SER A O 1
ATOM 709 N N . TYR A 1 91 ? 7.359 4.208 3.348 1.00 93.31 91 TYR A N 1
ATOM 710 C CA . TYR A 1 91 ? 6.914 3.918 4.712 1.00 93.31 91 TYR A CA 1
ATOM 711 C C . TYR A 1 91 ? 5.522 4.500 4.961 1.00 93.31 91 TYR A C 1
ATOM 713 O O . TYR A 1 91 ? 5.174 5.549 4.415 1.00 93.31 91 TYR A O 1
ATOM 721 N N . LEU A 1 92 ? 4.746 3.815 5.800 1.00 93.50 92 LEU A N 1
ATOM 722 C CA . LEU A 1 92 ? 3.346 4.106 6.088 1.00 93.50 92 LEU A CA 1
ATOM 723 C C . LEU A 1 92 ? 3.200 4.747 7.469 1.00 93.50 92 LEU A C 1
ATOM 725 O O . LEU A 1 92 ? 3.196 4.048 8.486 1.00 93.50 92 LEU A O 1
ATOM 729 N N . TYR A 1 93 ? 3.043 6.069 7.491 1.00 92.00 93 TYR A N 1
ATOM 730 C CA . TYR A 1 93 ? 2.749 6.837 8.700 1.00 92.00 93 TYR A CA 1
ATOM 731 C C . TYR A 1 93 ? 1.246 6.816 8.973 1.00 92.00 93 TYR A C 1
ATOM 733 O O . TYR A 1 93 ? 0.483 7.381 8.191 1.00 92.00 93 TYR A O 1
ATOM 741 N N . ALA A 1 94 ? 0.811 6.174 10.057 1.00 91.19 94 ALA A N 1
ATOM 742 C CA . ALA A 1 94 ? -0.598 6.162 10.441 1.00 91.19 94 ALA A CA 1
ATOM 743 C C . ALA A 1 94 ? -1.087 7.567 10.834 1.00 91.19 94 ALA A C 1
ATOM 745 O O . ALA A 1 94 ? -0.396 8.293 11.548 1.00 91.19 94 ALA A O 1
ATOM 746 N N . PHE A 1 95 ? -2.285 7.941 10.395 1.00 88.56 95 PHE A N 1
ATOM 747 C CA . PHE A 1 95 ? -2.945 9.174 10.816 1.00 88.56 95 PHE A CA 1
ATOM 748 C C . PHE A 1 95 ? -4.439 8.943 11.051 1.00 88.56 95 PHE A C 1
ATOM 750 O O . PHE A 1 95 ? -5.037 8.020 10.495 1.00 88.56 95 PHE A O 1
ATOM 757 N N . ASP A 1 96 ? -5.032 9.802 11.876 1.00 86.69 96 ASP A N 1
ATOM 758 C CA . ASP A 1 96 ? -6.476 9.835 12.081 1.00 86.69 96 ASP A CA 1
ATOM 759 C C . ASP A 1 96 ? -7.147 10.552 10.902 1.00 86.69 96 ASP A C 1
ATOM 761 O O . ASP A 1 96 ? -6.946 11.747 10.677 1.00 86.69 96 ASP A O 1
ATOM 765 N N . ILE A 1 97 ? -7.950 9.810 10.143 1.00 86.44 97 ILE A N 1
ATOM 766 C CA . ILE A 1 97 ? -8.648 10.311 8.954 1.00 86.44 97 ILE A CA 1
ATOM 767 C C . ILE A 1 97 ? -9.787 11.283 9.281 1.00 86.44 97 ILE A C 1
ATOM 769 O O . ILE A 1 97 ? -10.279 11.965 8.383 1.00 86.44 97 ILE A O 1
ATOM 773 N N . HIS A 1 98 ? -10.219 11.333 10.541 1.00 83.06 98 HIS A N 1
ATOM 774 C CA . HIS A 1 98 ? -11.256 12.237 11.030 1.00 83.06 98 HIS A CA 1
ATOM 775 C C . HIS A 1 98 ? -10.668 13.460 11.744 1.00 83.06 98 HIS A C 1
ATOM 777 O O . HIS A 1 98 ? -11.413 14.358 12.152 1.00 83.06 98 HIS A O 1
ATOM 783 N N . ALA A 1 99 ? -9.339 13.539 11.867 1.00 76.00 99 ALA A N 1
ATOM 784 C CA . ALA A 1 99 ? -8.677 14.688 12.455 1.00 76.00 99 ALA A CA 1
ATOM 785 C C . ALA A 1 99 ? -8.937 15.955 11.625 1.00 76.00 99 ALA A C 1
ATOM 787 O O . ALA A 1 99 ? -8.823 15.974 10.400 1.00 76.00 99 ALA A O 1
ATOM 788 N N . LYS A 1 100 ? -9.234 17.063 12.315 1.00 60.53 100 LYS A N 1
ATOM 789 C CA . LYS A 1 100 ? -9.474 18.375 11.685 1.00 60.53 100 LYS A CA 1
ATOM 790 C C . LYS A 1 100 ? -8.222 18.975 11.036 1.00 60.53 100 LYS A C 1
ATOM 792 O O . LYS A 1 100 ? -8.335 19.889 10.224 1.00 60.53 100 LYS A O 1
ATOM 797 N N . VAL A 1 101 ? -7.036 18.488 11.405 1.00 59.47 101 VAL A N 1
ATOM 798 C CA . VAL A 1 101 ? -5.753 18.948 10.870 1.00 59.47 101 VAL A CA 1
ATOM 799 C C . VAL A 1 101 ? -5.242 17.914 9.876 1.00 59.47 101 VAL A C 1
ATOM 801 O O . VAL A 1 101 ? -4.894 16.796 10.244 1.00 59.47 101 VAL A O 1
ATOM 804 N N . SER A 1 102 ? -5.196 18.320 8.608 1.00 54.66 102 SER A N 1
ATOM 805 C CA . SER A 1 102 ? -4.614 17.558 7.506 1.00 54.66 102 SER A C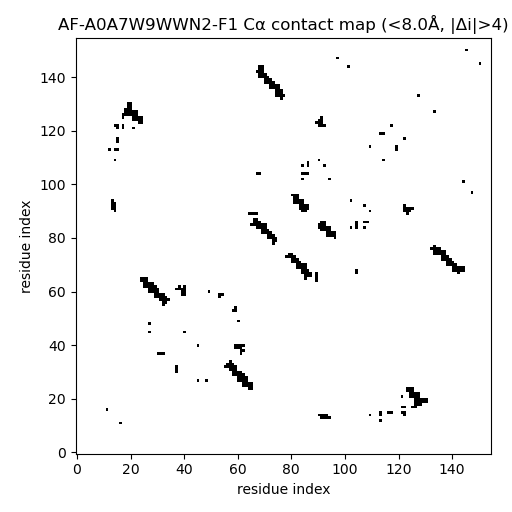A 1
ATOM 806 C C . SER A 1 102 ? -3.171 17.170 7.825 1.00 54.66 102 SER A C 1
ATOM 808 O O . SER A 1 102 ? -2.312 18.043 7.977 1.00 54.66 102 SER A O 1
ATOM 810 N N . GLY A 1 103 ? -2.876 15.871 7.845 1.00 54.94 103 GLY A N 1
ATOM 811 C CA . GLY A 1 103 ? -1.506 15.378 7.780 1.00 54.94 103 GLY A CA 1
ATOM 812 C C . GLY A 1 103 ? -0.939 15.676 6.396 1.00 54.94 103 GLY A C 1
ATOM 813 O O . GLY A 1 103 ? -1.063 14.863 5.490 1.00 54.94 103 GLY A O 1
ATOM 814 N N . VAL A 1 104 ? -0.373 16.868 6.203 1.00 57.97 104 VAL A N 1
ATOM 815 C CA . VAL A 1 104 ? 0.317 17.225 4.957 1.00 57.97 104 VAL A CA 1
ATOM 816 C C . VAL A 1 104 ? 1.394 16.165 4.693 1.00 57.97 104 VAL A C 1
ATOM 818 O O . VAL A 1 104 ? 2.125 15.796 5.611 1.00 57.97 104 VAL A O 1
ATOM 821 N N . VAL A 1 105 ? 1.507 15.688 3.445 1.00 53.44 105 VAL A N 1
ATOM 822 C CA . VAL A 1 105 ? 2.522 14.699 2.996 1.00 53.44 105 VAL A CA 1
ATOM 823 C C . VAL A 1 105 ? 3.963 15.134 3.339 1.00 53.44 105 VAL A C 1
ATOM 825 O O . VAL A 1 105 ? 4.875 14.309 3.354 1.00 53.44 105 VAL A O 1
ATOM 828 N N . GLY A 1 106 ? 4.168 16.423 3.638 1.00 53.59 106 GLY A N 1
ATOM 829 C CA . GLY A 1 106 ? 5.440 17.022 4.031 1.00 53.59 106 GLY A CA 1
ATOM 830 C C . GLY A 1 106 ? 6.032 16.435 5.318 1.00 53.59 106 GLY A C 1
ATOM 831 O O . GLY A 1 106 ? 5.405 16.437 6.376 1.00 53.59 106 GLY A O 1
ATOM 832 N N . GLU A 1 107 ? 7.269 15.951 5.188 1.00 57.16 107 GLU A N 1
ATOM 833 C CA . GLU A 1 107 ? 8.229 15.619 6.256 1.00 57.16 107 GLU A CA 1
ATOM 834 C C . GLU A 1 107 ? 7.795 14.585 7.312 1.00 57.16 107 GLU A C 1
ATOM 836 O O . GLU A 1 107 ? 8.252 14.607 8.455 1.00 57.16 107 GLU A O 1
ATOM 841 N N . LYS A 1 108 ? 6.971 13.590 6.958 1.00 71.81 108 LYS A N 1
ATOM 842 C CA . LYS A 1 108 ? 6.882 12.369 7.785 1.00 71.81 108 LYS A CA 1
ATOM 843 C C . LYS A 1 108 ? 8.034 11.425 7.434 1.00 71.81 108 LYS A C 1
ATOM 845 O O . LYS A 1 108 ? 7.893 10.492 6.640 1.00 71.81 108 LYS A O 1
ATOM 850 N N . GLU A 1 109 ? 9.201 11.703 8.008 1.00 79.06 109 GLU A N 1
ATOM 851 C CA . GLU A 1 109 ? 10.417 10.917 7.793 1.00 79.06 109 GLU A CA 1
ATOM 852 C C . GLU A 1 109 ? 10.523 9.707 8.726 1.00 79.06 109 GLU A C 1
ATOM 854 O O . GLU A 1 109 ? 10.213 9.763 9.919 1.00 79.06 109 GLU A O 1
ATOM 859 N N . PHE A 1 110 ? 11.038 8.605 8.182 1.00 79.94 110 PHE A N 1
ATOM 860 C CA . PHE A 1 110 ? 11.388 7.427 8.967 1.00 79.94 110 PHE A CA 1
ATOM 861 C C . PHE A 1 110 ? 12.764 7.634 9.621 1.00 79.94 110 PHE A C 1
ATOM 863 O O . PHE A 1 110 ? 13.815 7.338 9.040 1.00 79.94 110 PHE A O 1
ATOM 870 N N . ASN A 1 111 ? 12.751 8.210 10.824 1.00 78.69 111 ASN A N 1
ATOM 871 C CA . ASN A 1 111 ? 13.954 8.667 11.522 1.00 78.69 111 ASN A CA 1
ATOM 872 C C . ASN A 1 111 ? 14.816 7.522 12.101 1.00 78.69 111 ASN A C 1
ATOM 874 O O . ASN A 1 111 ? 14.443 6.347 12.100 1.00 78.69 111 ASN A O 1
ATOM 878 N N . ASN A 1 112 ? 15.995 7.868 12.631 1.00 79.38 112 ASN A N 1
ATOM 879 C CA . ASN A 1 112 ? 16.939 6.887 13.183 1.00 79.38 112 ASN A CA 1
ATOM 880 C C . ASN A 1 112 ? 16.392 6.126 14.402 1.00 79.38 112 ASN A C 1
ATOM 882 O O . ASN A 1 112 ? 16.721 4.956 14.577 1.00 79.38 112 ASN A O 1
ATOM 886 N N . ALA A 1 113 ? 15.514 6.741 15.200 1.00 79.19 113 ALA A N 1
ATOM 887 C CA . ALA A 1 113 ? 14.858 6.054 16.310 1.00 79.19 113 ALA A CA 1
ATOM 888 C C . ALA A 1 113 ? 13.910 4.948 15.815 1.00 79.19 113 ALA A C 1
ATOM 890 O O . ALA A 1 113 ? 13.846 3.882 16.423 1.00 79.19 113 ALA A O 1
ATOM 891 N N . CYS A 1 114 ? 13.214 5.164 14.694 1.00 79.75 114 CYS A N 1
ATOM 892 C CA . CYS A 1 114 ? 12.378 4.139 14.072 1.00 79.75 114 CYS A CA 1
ATOM 893 C C . CYS A 1 114 ? 13.224 2.984 13.518 1.00 79.75 114 CYS A C 1
ATOM 895 O O . CYS A 1 114 ? 12.904 1.826 13.775 1.00 79.75 114 CYS A O 1
ATOM 897 N N . LYS A 1 115 ? 14.340 3.295 12.842 1.00 79.56 115 LYS A N 1
ATOM 898 C CA . LYS A 1 115 ? 15.289 2.292 12.319 1.00 79.56 115 LYS A CA 1
ATOM 899 C C . LYS A 1 115 ? 15.876 1.398 13.414 1.00 79.56 115 LYS A C 1
ATOM 901 O O . LYS A 1 115 ? 16.103 0.223 13.174 1.00 79.56 115 LYS A O 1
ATOM 906 N N . ALA A 1 116 ? 16.134 1.956 14.597 1.00 75.69 116 ALA A N 1
ATOM 907 C CA . ALA A 1 116 ? 16.694 1.209 15.721 1.00 75.69 116 ALA A CA 1
ATOM 908 C C . ALA A 1 116 ? 15.667 0.309 16.430 1.00 75.69 116 ALA A C 1
ATOM 910 O O . ALA A 1 116 ? 16.055 -0.651 17.088 1.00 75.69 116 ALA A O 1
ATOM 911 N N . LYS A 1 117 ? 14.371 0.635 16.340 1.00 71.75 117 LYS A N 1
ATOM 912 C CA . LYS A 1 117 ? 13.303 -0.040 17.095 1.00 71.75 117 LYS A CA 1
ATOM 913 C C . LYS A 1 117 ? 12.586 -1.143 16.333 1.00 71.75 117 LYS A C 1
ATOM 915 O O . LYS A 1 117 ? 11.992 -2.001 16.975 1.00 71.75 117 LYS A O 1
ATOM 920 N N . ASN A 1 118 ? 12.545 -1.081 15.007 1.00 65.94 118 ASN A N 1
ATOM 921 C CA . ASN A 1 118 ? 11.686 -1.968 14.235 1.00 65.94 118 ASN A CA 1
ATOM 922 C C . ASN A 1 118 ? 12.341 -2.417 12.937 1.00 65.94 118 ASN A C 1
ATOM 924 O O . ASN A 1 118 ? 13.230 -1.748 12.408 1.00 65.94 118 ASN A O 1
ATOM 928 N N . ASP A 1 119 ? 11.823 -3.513 12.396 1.00 73.00 119 ASP A N 1
ATOM 929 C CA . ASP A 1 119 ? 12.109 -3.911 11.033 1.00 73.00 119 ASP A CA 1
ATOM 930 C C . ASP A 1 119 ? 11.568 -2.825 10.073 1.00 73.00 119 ASP A C 1
ATOM 932 O O . ASP A 1 119 ? 10.349 -2.603 10.012 1.00 73.00 119 ASP A O 1
ATOM 936 N N . PRO A 1 120 ? 12.429 -2.125 9.306 1.00 78.00 120 PRO A N 1
ATOM 937 C CA . PRO A 1 120 ? 11.972 -1.143 8.328 1.00 78.00 120 PRO A CA 1
ATOM 938 C C . PRO A 1 120 ? 11.004 -1.751 7.300 1.00 78.00 120 PRO A C 1
ATOM 940 O O . PRO A 1 120 ? 10.196 -1.030 6.716 1.00 78.00 120 PRO A O 1
ATOM 943 N N . TYR A 1 121 ? 11.029 -3.062 7.058 1.00 85.62 121 TYR A N 1
ATOM 944 C CA . TYR A 1 121 ? 10.064 -3.711 6.175 1.00 85.62 121 TYR A CA 1
ATOM 945 C C . TYR A 1 121 ? 8.641 -3.663 6.748 1.00 85.62 121 TYR A C 1
ATOM 947 O O . TYR A 1 121 ? 7.714 -3.339 6.005 1.00 85.62 121 TYR A O 1
ATOM 955 N N . LEU A 1 122 ? 8.457 -3.845 8.062 1.00 90.12 122 LEU A N 1
ATOM 956 C CA . LEU A 1 122 ? 7.137 -3.748 8.706 1.00 90.12 122 LEU A CA 1
ATOM 957 C C . LEU A 1 122 ? 6.547 -2.338 8.639 1.00 90.12 122 LEU A C 1
ATOM 959 O O . LEU A 1 122 ? 5.336 -2.181 8.493 1.00 90.12 122 LEU A O 1
ATOM 963 N N . ALA A 1 123 ? 7.387 -1.302 8.661 1.00 91.88 123 ALA A N 1
ATOM 964 C CA . ALA A 1 123 ? 6.935 0.079 8.497 1.00 91.88 123 ALA A CA 1
ATO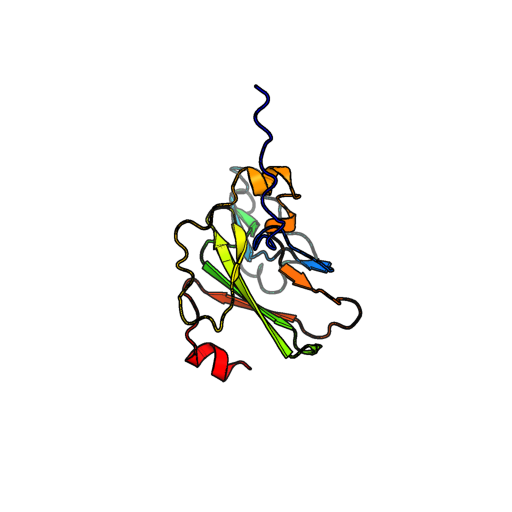M 965 C C . ALA A 1 123 ? 6.357 0.369 7.094 1.00 91.88 123 ALA A C 1
ATOM 967 O O . ALA A 1 123 ? 5.744 1.416 6.891 1.00 91.88 123 ALA A O 1
ATOM 968 N N . ARG A 1 124 ? 6.526 -0.541 6.124 1.00 93.50 124 ARG A N 1
ATOM 969 C CA . ARG A 1 124 ? 5.886 -0.481 4.796 1.00 93.50 124 ARG A CA 1
ATOM 970 C C . ARG A 1 124 ? 4.581 -1.273 4.716 1.00 93.50 124 ARG A C 1
ATOM 972 O O . ARG A 1 124 ? 3.909 -1.229 3.688 1.00 93.50 124 ARG A O 1
ATOM 979 N N . CYS A 1 125 ? 4.219 -1.986 5.778 1.00 95.69 125 CYS A N 1
ATOM 980 C CA . CYS A 1 125 ? 3.036 -2.829 5.823 1.00 95.69 125 CYS A CA 1
ATOM 981 C C . CYS A 1 125 ? 1.862 -2.115 6.500 1.00 95.69 125 CYS A C 1
ATOM 983 O O . CYS A 1 125 ? 2.005 -1.369 7.481 1.00 95.69 125 CYS A O 1
ATOM 985 N N . ILE A 1 126 ? 0.666 -2.378 5.980 1.00 95.56 126 ILE A N 1
ATOM 986 C CA . ILE A 1 126 ? -0.546 -2.276 6.791 1.00 95.56 126 ILE A CA 1
ATOM 987 C C . ILE A 1 126 ? -0.625 -3.536 7.651 1.00 95.56 126 ILE A C 1
ATOM 989 O O . ILE A 1 126 ? 0.001 -4.546 7.324 1.00 95.56 126 ILE A O 1
ATOM 993 N N . THR A 1 127 ? -1.405 -3.511 8.723 1.00 93.88 127 THR A N 1
ATOM 994 C CA . THR A 1 127 ? -1.668 -4.729 9.493 1.00 93.88 127 THR A CA 1
ATOM 995 C C . THR A 1 127 ? -3.150 -5.016 9.605 1.00 93.88 127 THR A C 1
ATOM 997 O O . THR A 1 127 ? -3.960 -4.099 9.680 1.00 93.88 127 THR A O 1
ATOM 1000 N N . VAL A 1 128 ? -3.532 -6.283 9.614 1.00 93.94 128 VAL A N 1
ATOM 1001 C CA . VAL A 1 128 ? -4.887 -6.710 9.974 1.00 93.94 128 VAL A CA 1
ATOM 1002 C C . VAL A 1 128 ? -4.806 -7.263 11.390 1.00 93.94 128 VAL A C 1
ATOM 1004 O O . VAL A 1 128 ? -4.238 -8.334 11.597 1.00 93.94 128 VAL A O 1
ATOM 1007 N N . THR A 1 129 ? -5.297 -6.493 12.365 1.00 89.25 129 THR A N 1
ATOM 1008 C CA . THR A 1 129 ? -5.086 -6.749 13.800 1.00 89.25 129 THR A CA 1
ATOM 1009 C C . THR A 1 129 ? -5.597 -8.124 14.225 1.00 89.25 129 THR A C 1
ATOM 1011 O O . THR A 1 129 ? -4.887 -8.852 14.910 1.00 89.25 129 THR A O 1
ATOM 1014 N N . ASP A 1 130 ? -6.795 -8.495 13.769 1.00 90.94 130 ASP A N 1
ATOM 1015 C CA . ASP A 1 130 ? -7.420 -9.795 14.021 1.00 90.94 130 ASP A CA 1
ATOM 1016 C C . ASP A 1 130 ? -7.702 -10.506 12.693 1.00 90.94 130 ASP A C 1
ATOM 1018 O O . ASP A 1 130 ? -8.831 -10.590 12.212 1.00 90.94 130 ASP A O 1
ATOM 1022 N N . ALA A 1 131 ? -6.628 -10.968 12.054 1.00 92.75 131 ALA A N 1
ATOM 1023 C CA . ALA A 1 131 ? -6.708 -11.596 10.740 1.00 92.75 131 ALA A CA 1
ATOM 1024 C C . ALA A 1 131 ? -7.500 -12.914 10.734 1.00 92.75 131 ALA A C 1
ATOM 1026 O O . ALA A 1 131 ? -8.008 -13.295 9.686 1.00 92.75 131 ALA A O 1
ATOM 1027 N N . ALA A 1 132 ? -7.626 -13.591 11.881 1.00 93.88 132 ALA A N 1
ATOM 1028 C CA . ALA A 1 132 ? -8.385 -14.835 11.990 1.00 93.88 132 ALA A CA 1
ATOM 1029 C C . ALA A 1 132 ? -9.897 -14.612 11.831 1.00 93.88 132 ALA A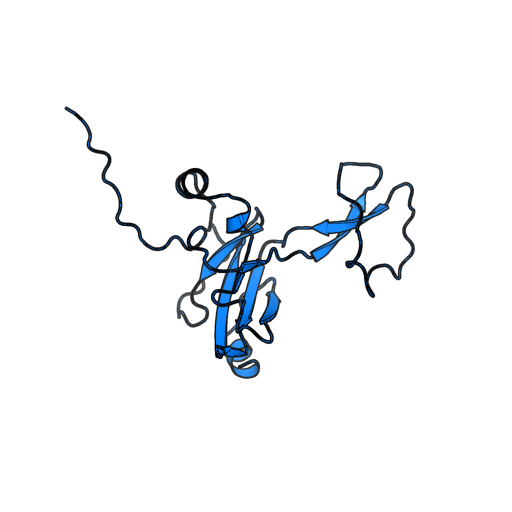 C 1
ATOM 1031 O O . ALA A 1 132 ? -10.590 -15.485 11.314 1.00 93.88 132 ALA A O 1
ATOM 1032 N N . ASN A 1 133 ? -10.396 -13.443 12.246 1.00 94.38 133 ASN A N 1
ATOM 1033 C CA . ASN A 1 133 ? -11.812 -13.085 12.154 1.00 94.38 133 ASN A CA 1
ATOM 1034 C C . ASN A 1 133 ? -12.116 -12.054 11.055 1.00 94.38 133 ASN A C 1
ATOM 1036 O O . ASN A 1 133 ? -13.284 -11.722 10.836 1.00 94.38 133 ASN A O 1
ATOM 1040 N N . ALA A 1 134 ? -11.093 -11.528 10.377 1.00 93.31 134 ALA A N 1
ATOM 1041 C CA . ALA A 1 134 ? -11.260 -10.569 9.292 1.00 93.31 134 ALA A CA 1
ATOM 1042 C C . ALA A 1 134 ? -12.007 -11.189 8.098 1.00 93.31 134 ALA A C 1
ATOM 1044 O O . ALA A 1 134 ? -11.813 -12.354 7.757 1.00 93.31 134 ALA A O 1
ATOM 1045 N N . THR A 1 135 ? -12.852 -10.389 7.441 1.00 94.81 135 THR A N 1
ATOM 1046 C CA . THR A 1 135 ? -13.597 -10.808 6.243 1.00 94.81 135 THR A CA 1
ATOM 1047 C C . THR A 1 135 ? -13.048 -10.119 4.997 1.00 94.81 135 THR A C 1
ATOM 1049 O O . THR A 1 135 ? -12.165 -10.644 4.323 1.00 94.81 135 THR A O 1
ATOM 1052 N N . ARG A 1 136 ? -13.549 -8.922 4.687 1.00 95.62 136 ARG A N 1
ATOM 1053 C CA . ARG A 1 136 ? -13.101 -8.091 3.573 1.00 95.62 136 ARG A CA 1
ATOM 1054 C C . ARG A 1 136 ? -12.312 -6.911 4.119 1.00 95.62 136 ARG A C 1
ATOM 1056 O O . ARG A 1 136 ? -12.779 -6.187 4.996 1.00 95.62 136 ARG A O 1
ATOM 1063 N N . VAL A 1 137 ? -11.117 -6.729 3.569 1.00 95.44 137 VAL A N 1
ATOM 1064 C CA . VAL A 1 137 ? -10.268 -5.567 3.827 1.00 95.44 137 VAL A CA 1
ATOM 1065 C C . VAL A 1 137 ? -10.117 -4.815 2.516 1.00 95.44 137 VAL A C 1
ATOM 1067 O O . VAL A 1 137 ? -9.582 -5.342 1.541 1.00 95.44 137 VAL A O 1
ATOM 1070 N N . TRP A 1 138 ? -10.611 -3.586 2.489 1.00 95.44 138 TRP A N 1
ATOM 1071 C CA . TRP A 1 138 ? -10.627 -2.745 1.301 1.00 95.44 138 TRP A CA 1
ATOM 1072 C C . TRP A 1 138 ? -9.473 -1.755 1.356 1.00 95.44 138 TRP A C 1
ATOM 1074 O O . TRP A 1 138 ? -9.229 -1.140 2.392 1.00 95.44 138 TRP A O 1
ATOM 1084 N N . LEU A 1 139 ? -8.760 -1.595 0.242 1.00 95.69 139 LEU A N 1
ATOM 1085 C CA . LEU A 1 139 ? -7.652 -0.653 0.119 1.00 95.69 139 LEU A CA 1
ATOM 1086 C C . LEU A 1 139 ? -7.990 0.400 -0.938 1.00 95.69 139 LEU A C 1
ATOM 1088 O O . LEU A 1 139 ? -8.384 0.064 -2.053 1.00 95.69 139 LEU A O 1
ATOM 1092 N N . GLY A 1 140 ? -7.786 1.670 -0.599 1.00 95.00 140 GLY A N 1
ATOM 1093 C CA . GLY A 1 140 ? -7.913 2.799 -1.516 1.00 95.00 140 GLY A CA 1
ATOM 1094 C C . GLY A 1 140 ? -6.652 3.650 -1.495 1.00 95.00 140 GLY A C 1
ATOM 1095 O O . GLY A 1 140 ? -6.239 4.110 -0.437 1.00 95.00 140 GLY A O 1
ATOM 1096 N N . PHE A 1 141 ? -6.035 3.874 -2.653 1.00 95.31 141 PHE A N 1
ATOM 1097 C CA . PHE A 1 141 ? -4.895 4.784 -2.778 1.00 95.31 141 PHE A CA 1
ATOM 1098 C C . PHE A 1 141 ? -5.316 6.082 -3.467 1.00 95.31 141 PHE A C 1
ATOM 1100 O O . PHE A 1 141 ? -6.076 6.055 -4.435 1.00 95.31 141 PHE A O 1
ATOM 1107 N N . SER A 1 142 ? -4.769 7.202 -3.005 1.00 93.25 142 SER A N 1
ATOM 1108 C CA . SER A 1 142 ? -4.948 8.525 -3.597 1.00 93.25 142 SER A CA 1
ATOM 1109 C C . SER A 1 142 ? -3.636 9.305 -3.551 1.00 93.25 142 SER A C 1
ATOM 1111 O O . SER A 1 142 ? -2.856 9.181 -2.610 1.00 93.25 142 SER A O 1
ATOM 1113 N N . ASP A 1 143 ? -3.368 10.118 -4.566 1.00 91.88 143 ASP A N 1
ATOM 1114 C CA . ASP A 1 143 ? -2.254 11.075 -4.542 1.00 91.88 143 ASP A CA 1
ATOM 1115 C C . ASP A 1 143 ? -2.535 12.284 -3.635 1.00 91.88 143 ASP A C 1
ATOM 1117 O O . ASP A 1 143 ? -1.613 12.938 -3.152 1.00 91.88 143 ASP A O 1
ATOM 1121 N N . THR A 1 144 ? -3.810 12.535 -3.356 1.00 89.19 144 THR A N 1
ATOM 1122 C CA . THR A 1 144 ? -4.314 13.630 -2.530 1.00 89.19 144 THR A CA 1
ATOM 1123 C C . THR A 1 144 ? -5.131 13.096 -1.360 1.00 89.19 144 THR A C 1
ATOM 1125 O O . THR A 1 144 ? -5.711 12.009 -1.426 1.00 89.19 144 THR A O 1
ATOM 1128 N N . MET A 1 145 ? -5.177 13.847 -0.261 1.00 88.25 145 MET A N 1
ATOM 1129 C CA . MET A 1 145 ? -5.933 13.434 0.917 1.00 88.25 145 MET A CA 1
ATOM 1130 C C . MET A 1 145 ? -7.432 13.431 0.593 1.00 88.25 145 MET A C 1
ATOM 1132 O O . MET A 1 145 ? -7.958 14.410 0.063 1.00 88.25 145 MET A O 1
ATOM 1136 N N . TRP A 1 146 ? -8.129 12.346 0.924 1.00 89.00 146 TRP A N 1
ATOM 1137 C CA . TRP A 1 146 ? -9.584 12.295 0.848 1.00 89.00 146 TRP A CA 1
ATOM 1138 C C . TRP A 1 146 ? -10.213 13.332 1.772 1.00 89.00 146 TRP A C 1
ATOM 1140 O O . TRP A 1 146 ? -9.803 13.509 2.919 1.00 89.00 146 TRP A O 1
ATOM 1150 N N . THR A 1 147 ? -11.239 14.006 1.263 1.00 86.12 147 THR A N 1
ATOM 1151 C CA . THR A 1 147 ? -12.025 14.956 2.046 1.00 86.12 147 THR A CA 1
ATOM 1152 C C . THR A 1 147 ? -13.032 14.215 2.930 1.00 86.12 147 THR A C 1
ATOM 1154 O O . THR A 1 147 ? -13.40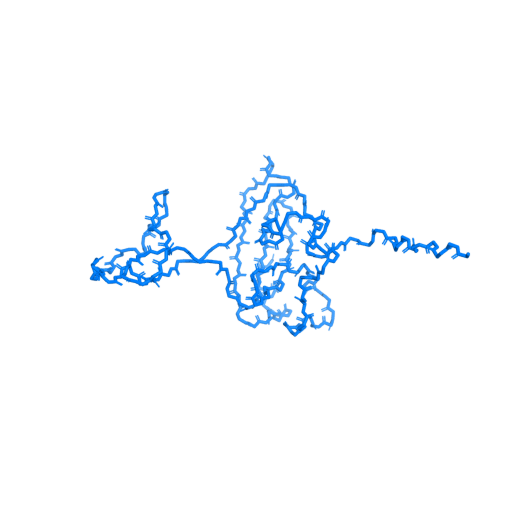7 13.078 2.616 1.00 86.12 147 THR A O 1
ATOM 1157 N N . PRO A 1 148 ? -13.566 14.861 3.984 1.00 82.62 148 PRO A N 1
ATOM 1158 C CA . PRO A 1 148 ? -14.648 14.285 4.784 1.00 82.62 148 PRO A CA 1
ATOM 1159 C C . PRO A 1 148 ? -15.844 13.811 3.942 1.00 82.62 148 PRO A C 1
ATOM 1161 O O . PRO A 1 148 ? -16.436 12.775 4.229 1.00 82.62 148 PRO A O 1
ATOM 1164 N N . ALA A 1 149 ? -16.154 14.518 2.849 1.00 83.69 149 ALA A N 1
ATOM 1165 C CA . ALA A 1 149 ? -17.241 14.150 1.943 1.00 83.69 149 ALA A CA 1
ATOM 1166 C C . ALA A 1 149 ? -16.979 12.832 1.188 1.00 83.69 149 ALA A C 1
ATOM 1168 O O . ALA A 1 149 ? -17.919 12.098 0.889 1.00 83.69 149 ALA A O 1
ATOM 1169 N N . VAL A 1 150 ? -15.716 12.519 0.870 1.00 85.69 150 VAL A N 1
ATOM 1170 C CA . VAL A 1 150 ? -15.342 11.237 0.249 1.00 85.69 150 VAL A CA 1
ATOM 1171 C C . VAL A 1 150 ? -15.485 10.100 1.256 1.00 85.69 150 VAL A C 1
ATOM 1173 O O . VAL A 1 150 ? -16.038 9.059 0.906 1.00 85.69 150 VAL A O 1
ATOM 1176 N N . LEU A 1 151 ? -15.047 10.319 2.499 1.00 80.31 151 LEU A N 1
ATOM 1177 C CA . LEU A 1 151 ? -15.155 9.331 3.575 1.00 80.31 151 LEU A CA 1
ATOM 1178 C C . LEU A 1 151 ? -16.617 8.971 3.870 1.00 80.31 151 LEU A C 1
ATOM 1180 O O . LEU A 1 151 ? -16.947 7.794 3.959 1.00 80.31 151 LEU A O 1
ATOM 1184 N N . GLN A 1 152 ? -17.510 9.963 3.916 1.00 78.62 152 GLN A N 1
ATOM 1185 C CA . GLN A 1 152 ? -18.931 9.744 4.204 1.00 78.62 152 GLN A CA 1
ATOM 1186 C C . GLN A 1 152 ? -19.677 8.953 3.115 1.00 78.62 152 GLN A C 1
ATOM 1188 O O . GLN A 1 152 ? -20.684 8.322 3.402 1.00 78.62 152 GLN A O 1
ATOM 1193 N N . ARG A 1 153 ? -19.218 8.974 1.857 1.00 74.75 153 ARG A N 1
ATOM 1194 C CA . ARG A 1 153 ? -19.854 8.213 0.761 1.00 74.75 153 ARG A CA 1
ATOM 1195 C C . ARG A 1 153 ? -19.447 6.739 0.719 1.00 74.75 153 ARG A C 1
ATOM 1197 O O . ARG A 1 153 ? -19.969 5.999 -0.113 1.00 74.75 153 ARG A O 1
ATOM 1204 N N . ARG A 1 154 ? -18.433 6.346 1.491 1.00 67.19 154 ARG A N 1
ATOM 1205 C CA . ARG A 1 154 ? -17.765 5.041 1.384 1.00 67.19 154 ARG A CA 1
ATOM 1206 C C . ARG A 1 154 ? -17.839 4.217 2.676 1.00 67.19 154 ARG A C 1
ATOM 1208 O O . ARG A 1 154 ? -17.370 3.084 2.643 1.00 67.19 154 ARG A O 1
ATOM 1215 N N . GLY A 1 155 ? -18.396 4.767 3.758 1.00 54.75 155 GLY A N 1
ATOM 1216 C CA . GLY A 1 155 ? -18.760 4.064 4.997 1.00 54.75 155 GLY A CA 1
ATOM 1217 C C . GLY A 1 155 ? -20.271 4.011 5.159 1.00 54.75 155 GLY A C 1
ATOM 1218 O O . GLY A 1 155 ? -20.734 3.069 5.830 1.00 54.75 155 GLY A O 1
#

Mean predicted aligned error: 7.96 Å